Protein AF-A0ABC8S294-F1 (afdb_monomer)

Organism: NCBI:txid185542

Structure (mmCIF, N/CA/C/O backbone):
data_AF-A0ABC8S294-F1
#
_entry.id   AF-A0ABC8S294-F1
#
loop_
_atom_site.group_PDB
_atom_site.id
_atom_site.type_symbol
_atom_site.label_atom_id
_atom_site.label_alt_id
_atom_site.label_comp_id
_atom_site.label_asym_id
_atom_site.label_entity_id
_atom_site.label_seq_id
_atom_site.pdbx_PDB_ins_code
_atom_site.Cartn_x
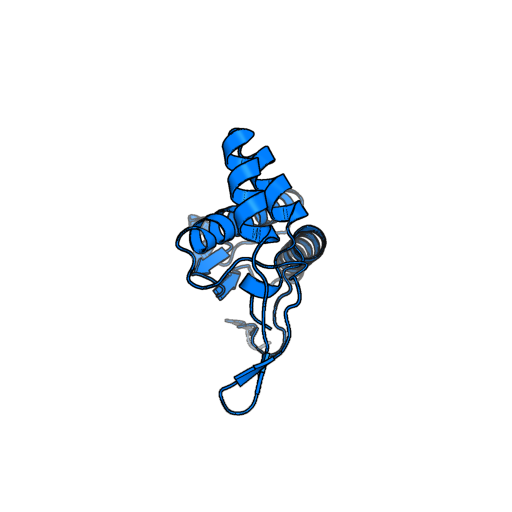_atom_site.Cartn_y
_atom_site.Cartn_z
_atom_site.occupancy
_atom_site.B_iso_or_equiv
_atom_site.auth_seq_id
_atom_site.auth_comp_id
_atom_site.auth_asym_id
_atom_site.auth_atom_id
_atom_site.pdbx_PDB_model_num
ATOM 1 N N . MET A 1 1 ? -8.824 -15.222 0.229 1.00 57.69 1 MET A N 1
ATOM 2 C CA . MET A 1 1 ? -8.724 -14.242 1.332 1.00 57.69 1 MET A CA 1
ATOM 3 C C . MET A 1 1 ? -8.758 -12.843 0.722 1.00 57.69 1 MET A C 1
ATOM 5 O O . MET A 1 1 ? -8.221 -12.695 -0.373 1.00 57.69 1 MET A O 1
ATOM 9 N N . LYS A 1 2 ? -9.482 -11.889 1.322 1.00 75.81 2 LYS A N 1
ATOM 10 C CA . LYS A 1 2 ? -9.707 -10.545 0.752 1.00 75.81 2 LYS A CA 1
ATOM 11 C C . LYS A 1 2 ? -8.619 -9.570 1.219 1.00 75.81 2 LYS A C 1
ATOM 13 O O . LYS A 1 2 ? -8.060 -9.768 2.294 1.00 75.81 2 LYS A O 1
ATOM 18 N N . ALA A 1 3 ? -8.350 -8.517 0.444 1.00 78.25 3 ALA A N 1
ATOM 19 C CA . ALA A 1 3 ? -7.286 -7.552 0.744 1.00 78.25 3 ALA A CA 1
ATOM 20 C C . ALA A 1 3 ? -7.471 -6.872 2.113 1.00 78.25 3 ALA A C 1
ATOM 22 O O . ALA A 1 3 ? -6.541 -6.812 2.912 1.00 78.25 3 ALA A O 1
ATOM 23 N N . PHE A 1 4 ? -8.700 -6.455 2.429 1.00 81.56 4 PHE A N 1
ATOM 24 C CA . PHE A 1 4 ? -9.038 -5.813 3.702 1.00 81.56 4 PHE A CA 1
ATOM 25 C C . PHE A 1 4 ? -8.715 -6.688 4.924 1.00 81.56 4 PHE A C 1
ATOM 27 O O . PHE A 1 4 ? -8.362 -6.142 5.959 1.00 81.56 4 PHE A O 1
ATOM 34 N N . ASP A 1 5 ? -8.741 -8.020 4.805 1.00 83.44 5 ASP A N 1
ATOM 35 C CA . ASP A 1 5 ? -8.488 -8.950 5.920 1.00 83.44 5 ASP A CA 1
ATOM 36 C C . ASP A 1 5 ? -6.989 -9.223 6.161 1.00 83.44 5 ASP A C 1
ATOM 38 O O . ASP A 1 5 ? -6.616 -9.872 7.141 1.00 83.44 5 ASP A O 1
ATOM 42 N N . MET A 1 6 ? -6.119 -8.804 5.237 1.00 84.56 6 MET A N 1
ATOM 43 C CA . MET A 1 6 ? -4.685 -9.124 5.249 1.00 84.56 6 MET A CA 1
ATOM 44 C C . MET A 1 6 ? -3.816 -8.029 5.867 1.00 84.56 6 MET A C 1
ATOM 46 O O . MET A 1 6 ? -2.726 -8.339 6.341 1.00 84.56 6 MET A O 1
ATOM 50 N N . VAL A 1 7 ? -4.290 -6.781 5.852 1.00 87.94 7 VAL A N 1
ATOM 51 C CA . VAL A 1 7 ? -3.509 -5.594 6.226 1.00 87.94 7 VAL A CA 1
ATOM 52 C C . VAL A 1 7 ? -2.994 -5.683 7.659 1.00 87.94 7 VAL A C 1
ATOM 54 O O . VAL A 1 7 ? -3.778 -5.832 8.596 1.00 87.94 7 VAL A O 1
ATOM 57 N N . ASP A 1 8 ? -1.691 -5.514 7.838 1.00 92.38 8 ASP A N 1
ATOM 58 C CA . ASP A 1 8 ? -1.075 -5.429 9.155 1.00 92.38 8 ASP A CA 1
ATOM 59 C C . ASP A 1 8 ? -1.406 -4.100 9.865 1.00 92.38 8 ASP A C 1
ATOM 61 O O . ASP A 1 8 ? -1.337 -3.014 9.278 1.00 92.38 8 ASP A O 1
ATOM 65 N N . TRP A 1 9 ? -1.798 -4.173 11.140 1.00 93.75 9 TRP A N 1
ATOM 66 C CA . TRP A 1 9 ? -2.181 -2.988 11.910 1.00 93.75 9 TRP A CA 1
ATOM 67 C C . TRP A 1 9 ? -0.998 -2.080 12.223 1.00 93.75 9 TRP A C 1
ATOM 69 O O . TRP A 1 9 ? -1.148 -0.860 12.139 1.00 93.75 9 TRP A O 1
ATOM 79 N N . ASP A 1 10 ? 0.174 -2.632 12.532 1.00 94.00 10 ASP A N 1
ATOM 80 C CA . ASP A 1 10 ? 1.361 -1.824 12.805 1.00 94.00 10 ASP A CA 1
ATOM 81 C C . ASP A 1 10 ? 1.764 -1.047 11.551 1.00 94.00 10 ASP A C 1
ATOM 83 O O . ASP A 1 10 ? 2.122 0.132 11.644 1.00 94.00 10 ASP A O 1
ATOM 87 N N . PHE A 1 11 ? 1.592 -1.646 10.370 1.00 94.81 11 PHE A N 1
ATOM 88 C CA . PHE A 1 11 ? 1.779 -0.951 9.099 1.00 94.81 11 PHE A CA 1
ATOM 89 C C . PHE A 1 11 ? 0.777 0.197 8.878 1.00 94.81 11 PHE A C 1
ATOM 91 O O . PHE A 1 11 ? 1.174 1.278 8.428 1.00 94.81 11 PHE A O 1
ATOM 98 N N . VAL A 1 12 ? -0.505 0.024 9.233 1.00 95.19 12 VAL A N 1
ATOM 99 C CA . VAL A 1 12 ? -1.506 1.116 9.197 1.00 95.19 12 VAL A CA 1
ATOM 100 C C . VAL A 1 12 ? -1.058 2.269 10.094 1.00 95.19 12 VAL A C 1
ATOM 102 O O . VAL A 1 12 ? -1.015 3.422 9.659 1.00 95.19 12 VAL A O 1
ATOM 105 N N . ILE A 1 13 ? -0.688 1.970 11.342 1.00 95.88 13 ILE A N 1
ATOM 106 C CA . ILE A 1 13 ? -0.281 2.985 12.320 1.00 95.88 13 ILE A CA 1
ATOM 107 C C . ILE A 1 13 ? 1.017 3.675 11.891 1.00 95.88 13 ILE A C 1
ATOM 109 O O . ILE A 1 13 ? 1.129 4.899 11.998 1.00 95.88 13 ILE A O 1
ATOM 113 N N . PHE A 1 14 ? 1.983 2.920 11.367 1.00 95.81 14 PHE A N 1
ATOM 114 C CA . PHE A 1 14 ? 3.209 3.458 10.784 1.00 95.81 14 PHE A CA 1
ATOM 115 C C . PHE A 1 14 ? 2.905 4.422 9.633 1.00 95.81 14 PHE A C 1
ATOM 117 O O . PHE A 1 14 ? 3.438 5.534 9.604 1.00 95.81 14 PHE A O 1
ATOM 124 N N . THR A 1 15 ? 2.003 4.032 8.731 1.00 96.44 15 THR A N 1
ATOM 125 C CA . THR A 1 15 ? 1.576 4.858 7.599 1.00 96.44 15 THR A CA 1
ATOM 126 C C . THR A 1 15 ? 0.970 6.170 8.094 1.00 96.44 15 THR A C 1
ATOM 128 O O . THR A 1 15 ? 1.442 7.241 7.720 1.00 96.44 15 THR A O 1
ATOM 131 N N . LEU A 1 16 ? 0.006 6.122 9.017 1.00 97.12 16 LEU A N 1
ATOM 132 C CA . LEU A 1 16 ? -0.629 7.327 9.568 1.00 97.12 16 LEU A CA 1
ATOM 133 C C . LEU A 1 16 ? 0.376 8.275 10.239 1.00 97.12 16 LEU A C 1
ATOM 135 O O . LEU A 1 16 ? 0.321 9.487 10.023 1.00 97.12 16 LEU A O 1
ATOM 139 N N . LYS A 1 17 ? 1.334 7.730 11.003 1.00 96.88 17 LYS A N 1
ATOM 140 C CA . LYS A 1 17 ? 2.436 8.516 11.582 1.00 96.88 17 LYS A CA 1
ATOM 141 C C . LYS A 1 17 ? 3.281 9.172 10.495 1.00 96.88 17 LYS A C 1
ATOM 143 O O . LYS A 1 17 ? 3.641 10.337 10.628 1.00 96.88 17 LYS A O 1
ATOM 148 N N . ARG A 1 18 ? 3.584 8.452 9.410 1.00 95.62 18 ARG A N 1
ATOM 149 C CA . ARG A 1 18 ? 4.396 8.973 8.304 1.00 95.62 18 ARG A CA 1
ATOM 150 C C . ARG A 1 18 ? 3.698 10.093 7.532 1.00 95.62 18 ARG A C 1
ATOM 152 O O . ARG A 1 18 ? 4.374 11.009 7.073 1.00 95.62 18 ARG A O 1
ATOM 159 N N . PHE A 1 19 ? 2.372 10.047 7.445 1.00 95.81 19 PHE A N 1
ATOM 160 C CA . PHE A 1 19 ? 1.538 11.124 6.906 1.00 95.81 19 PHE A CA 1
ATOM 161 C C . PHE A 1 19 ? 1.264 12.259 7.917 1.00 95.81 19 PHE A C 1
ATOM 163 O O . PHE A 1 19 ? 0.475 13.152 7.621 1.00 95.81 19 PHE A O 1
ATOM 170 N N . ASN A 1 20 ? 1.918 12.262 9.088 1.00 97.31 20 ASN A N 1
ATOM 171 C CA . ASN A 1 20 ? 1.782 13.283 10.136 1.00 97.31 20 ASN A CA 1
ATOM 172 C C . ASN A 1 20 ? 0.348 13.468 10.664 1.00 97.31 20 ASN A C 1
ATOM 174 O O . ASN A 1 20 ? -0.064 14.581 11.000 1.00 97.31 20 ASN A O 1
ATOM 178 N N . PHE A 1 21 ? -0.418 12.382 10.781 1.00 97.19 21 PHE A N 1
ATOM 179 C CA . PHE A 1 21 ? -1.717 12.444 11.449 1.00 97.19 21 PHE A CA 1
ATOM 180 C C . PHE A 1 21 ? -1.550 12.776 12.946 1.00 97.19 21 PHE A C 1
ATOM 182 O O . PHE A 1 21 ? -0.590 12.317 13.574 1.00 97.19 21 PHE A O 1
ATOM 189 N N . PRO A 1 22 ? -2.483 13.532 13.559 1.00 97.94 22 PRO A N 1
ATOM 190 C CA . PRO A 1 22 ? -2.441 13.815 14.991 1.00 97.94 22 PRO A CA 1
ATOM 191 C C . PRO A 1 22 ? -2.469 12.533 15.831 1.00 97.94 22 PRO A C 1
ATOM 193 O O . PRO A 1 22 ? -3.235 11.613 15.544 1.00 97.94 22 PRO A O 1
ATOM 196 N N . SER A 1 23 ? -1.698 12.494 16.920 1.00 96.75 23 SER A N 1
ATOM 197 C CA . SER A 1 23 ? -1.601 11.327 17.814 1.00 96.75 23 SER A CA 1
ATOM 198 C C . SER A 1 23 ? -2.959 10.859 18.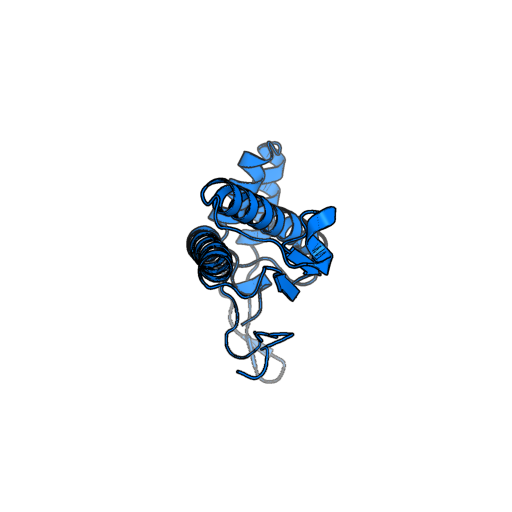345 1.00 96.75 23 SER A C 1
ATOM 200 O O . SER A 1 23 ? -3.222 9.658 18.379 1.00 96.75 23 SER A O 1
ATOM 202 N N . ASN A 1 24 ? -3.846 11.797 18.689 1.00 97.62 24 ASN A N 1
ATOM 203 C CA . ASN A 1 24 ? -5.204 11.493 19.148 1.00 97.62 24 ASN A CA 1
ATOM 204 C C . ASN A 1 24 ? -6.010 10.756 18.071 1.00 97.62 24 ASN A C 1
ATOM 206 O O . ASN A 1 24 ? -6.652 9.750 18.358 1.00 97.62 24 ASN A O 1
ATOM 210 N N . MET A 1 25 ? -5.920 11.210 16.818 1.00 96.62 25 MET A N 1
ATOM 211 C CA . MET A 1 25 ? -6.604 10.570 15.695 1.00 96.62 25 MET A CA 1
ATOM 212 C C . MET A 1 25 ? -6.036 9.177 15.425 1.00 96.62 25 MET A C 1
ATOM 214 O O . MET A 1 25 ? -6.799 8.236 15.234 1.00 96.62 25 MET A O 1
ATOM 218 N N . ILE A 1 26 ? -4.711 9.022 15.477 1.00 96.94 26 ILE A N 1
ATOM 219 C CA . ILE A 1 26 ? -4.060 7.712 15.346 1.00 96.94 26 ILE A CA 1
ATOM 220 C C . ILE A 1 26 ? -4.556 6.757 16.437 1.00 96.94 26 ILE A C 1
ATOM 222 O O . ILE A 1 26 ? -4.869 5.612 16.131 1.00 96.94 26 ILE A O 1
ATOM 226 N N . SER A 1 27 ? -4.684 7.224 17.682 1.00 96.31 27 SER A N 1
ATOM 227 C CA . SER A 1 27 ? -5.202 6.414 18.789 1.00 96.31 27 SER A CA 1
ATOM 228 C C . SER A 1 27 ? -6.654 5.979 18.561 1.00 96.31 27 SER A C 1
ATOM 230 O O . SER A 1 27 ? -6.975 4.810 18.777 1.00 96.31 27 SER A O 1
ATOM 232 N N . TRP A 1 28 ? -7.517 6.867 18.056 1.00 95.06 28 TRP A N 1
ATOM 233 C CA . TRP A 1 28 ? -8.900 6.515 17.715 1.00 95.06 28 TRP A CA 1
ATOM 234 C C . TRP A 1 28 ? -8.981 5.494 16.582 1.00 95.06 28 TRP A C 1
ATOM 236 O O . TRP A 1 28 ? -9.745 4.537 16.683 1.00 95.06 28 TRP A O 1
ATOM 246 N N . ILE A 1 29 ? -8.170 5.658 15.534 1.00 94.88 29 ILE A N 1
ATOM 247 C CA . ILE A 1 29 ? -8.112 4.706 14.418 1.00 94.88 29 ILE A CA 1
ATOM 248 C C . ILE A 1 29 ? -7.554 3.360 14.891 1.00 94.88 29 ILE A C 1
ATOM 250 O O . ILE A 1 29 ? -8.086 2.309 14.550 1.00 94.88 29 ILE A O 1
ATOM 254 N N . GLN A 1 30 ? -6.510 3.368 15.720 1.00 94.19 30 GLN A N 1
ATOM 255 C CA . GLN A 1 30 ? -5.968 2.147 16.306 1.00 94.19 30 GLN A CA 1
ATOM 256 C C . GLN A 1 30 ? -7.037 1.420 17.126 1.00 94.19 30 GLN A C 1
ATOM 258 O O . GLN A 1 30 ? -7.213 0.212 16.977 1.00 94.19 30 GLN A O 1
ATOM 263 N N . ALA A 1 31 ? -7.793 2.138 17.957 1.00 91.88 31 ALA A N 1
ATOM 264 C CA . ALA A 1 31 ? -8.893 1.546 18.706 1.00 91.88 31 ALA A CA 1
ATOM 265 C C . ALA A 1 31 ? -9.982 0.989 17.772 1.00 91.88 31 ALA A C 1
ATOM 267 O O . ALA A 1 31 ? -10.466 -0.120 18.001 1.00 91.88 31 ALA A O 1
ATOM 268 N N . SER A 1 32 ? -10.340 1.695 16.695 1.00 90.56 32 SER A N 1
ATOM 269 C CA . SER A 1 32 ? -11.398 1.247 15.780 1.00 90.56 32 SER A CA 1
ATOM 270 C C . SER A 1 32 ? -11.030 -0.014 14.994 1.00 90.56 32 SER A C 1
ATOM 272 O O . SER A 1 32 ? -11.904 -0.850 14.764 1.00 90.56 32 SER A O 1
ATOM 274 N N . ILE A 1 33 ? -9.757 -0.200 14.630 1.00 90.75 33 ILE A N 1
ATOM 275 C CA . ILE A 1 33 ? -9.313 -1.390 13.884 1.00 90.75 33 ILE A CA 1
ATOM 276 C C . ILE A 1 33 ? -8.993 -2.588 14.791 1.00 90.75 33 ILE A C 1
ATOM 278 O O . ILE A 1 33 ? -9.146 -3.722 14.349 1.00 90.75 33 ILE A O 1
ATOM 282 N N . THR A 1 34 ? -8.598 -2.364 16.054 1.00 89.25 34 THR A N 1
ATOM 283 C CA . THR A 1 34 ? -8.144 -3.435 16.973 1.00 89.25 34 THR A CA 1
ATOM 284 C C . THR A 1 34 ? -9.228 -4.007 17.889 1.00 89.25 34 THR A C 1
ATO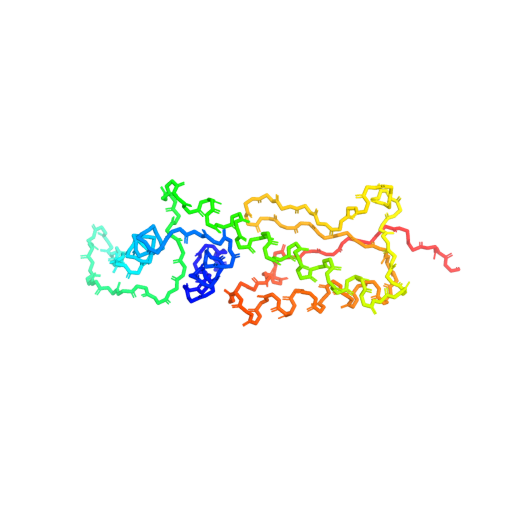M 286 O O . THR A 1 34 ? -9.128 -5.153 18.327 1.00 89.25 34 THR A O 1
ATOM 289 N N . THR A 1 35 ? -10.267 -3.230 18.199 1.00 86.31 35 THR A N 1
ATOM 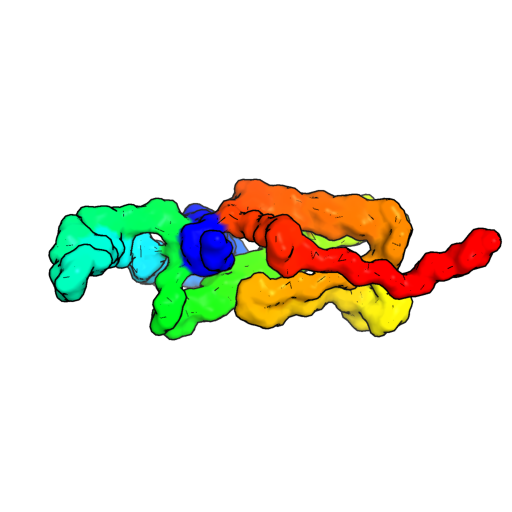290 C CA . THR A 1 35 ? -11.349 -3.643 19.111 1.00 86.31 35 THR A CA 1
ATOM 291 C C . THR A 1 35 ? -12.440 -4.552 18.520 1.00 86.31 35 THR A C 1
ATOM 293 O O . THR A 1 35 ? -13.074 -5.259 19.313 1.00 86.31 35 THR A O 1
ATOM 296 N N . PRO A 1 36 ? -12.704 -4.597 17.193 1.00 83.81 36 PRO A N 1
ATOM 297 C CA . PRO A 1 36 ? -13.737 -5.470 16.645 1.00 83.81 36 PRO A CA 1
ATOM 298 C C . PRO A 1 36 ? -13.517 -6.948 16.992 1.00 83.81 36 PRO A C 1
ATOM 300 O O . PRO A 1 36 ? -12.425 -7.501 16.837 1.00 83.81 36 PRO A O 1
ATOM 303 N N . ARG A 1 37 ? -14.595 -7.606 17.429 1.00 84.88 37 ARG A N 1
ATOM 304 C CA . ARG A 1 37 ? -14.637 -9.048 17.699 1.00 84.88 37 ARG A CA 1
ATOM 305 C C . ARG A 1 37 ? -15.525 -9.740 16.678 1.00 84.88 37 ARG A C 1
ATOM 307 O O . ARG A 1 37 ? -16.541 -9.192 16.259 1.00 84.88 37 ARG A O 1
ATOM 314 N N . PHE A 1 38 ? -15.143 -10.955 16.321 1.00 84.62 38 PHE A N 1
ATOM 315 C CA . PHE A 1 38 ? -15.839 -11.787 15.352 1.00 84.62 38 PHE A CA 1
ATOM 316 C C . PHE A 1 38 ? -16.500 -12.954 16.078 1.00 84.62 38 PHE A C 1
ATOM 318 O O . PHE A 1 38 ? -15.937 -13.500 17.028 1.00 84.62 38 PHE A O 1
ATOM 325 N N . SER A 1 39 ? -17.691 -13.324 15.625 1.00 87.19 39 SER A N 1
ATOM 326 C CA . SER A 1 39 ? -18.424 -14.510 16.059 1.00 87.19 39 SER A CA 1
ATOM 327 C C . SER A 1 39 ? -18.730 -15.388 14.851 1.00 87.19 39 SER A C 1
ATOM 329 O O . SER A 1 39 ? -18.753 -14.913 13.711 1.00 87.19 39 SER A O 1
ATOM 331 N N . ILE A 1 40 ? -18.921 -16.684 15.085 1.00 87.88 40 ILE A N 1
ATOM 332 C CA . ILE A 1 40 ? -19.215 -17.643 14.018 1.00 87.88 40 ILE A CA 1
ATOM 333 C C . ILE A 1 40 ? -20.724 -17.848 13.980 1.00 87.88 40 ILE A C 1
ATOM 335 O O . ILE A 1 40 ? -21.313 -18.192 14.997 1.00 87.88 40 ILE A O 1
ATOM 339 N N . ASN A 1 41 ? -21.353 -17.649 12.822 1.00 89.81 41 ASN A N 1
ATOM 340 C CA . ASN A 1 41 ? -22.752 -18.018 12.636 1.00 89.81 41 ASN A CA 1
ATOM 341 C C . ASN A 1 41 ? -22.840 -19.507 12.268 1.00 89.81 41 ASN A C 1
ATOM 343 O O . ASN A 1 41 ? -22.369 -19.904 11.201 1.00 89.81 41 ASN A O 1
ATOM 347 N N . LEU A 1 42 ? -23.427 -20.311 13.153 1.00 89.50 42 LEU A N 1
ATOM 348 C CA . LEU A 1 42 ? -23.714 -21.726 12.945 1.00 89.50 42 LEU A CA 1
ATOM 349 C C . LEU A 1 42 ? -25.228 -21.921 13.004 1.00 89.50 42 LEU A C 1
ATOM 351 O O . LEU A 1 42 ? -25.845 -21.725 14.045 1.00 89.50 42 LEU A O 1
ATOM 355 N N . ASN A 1 43 ? -25.828 -22.308 11.878 1.00 92.25 43 ASN A N 1
ATOM 356 C CA . ASN A 1 43 ? -27.268 -22.571 11.765 1.00 92.25 43 ASN A CA 1
ATOM 357 C C . ASN A 1 43 ? -28.175 -21.415 12.239 1.00 92.25 43 ASN A C 1
ATOM 359 O O . ASN A 1 43 ? -29.278 -21.654 12.718 1.00 92.25 43 ASN A O 1
ATOM 363 N N . GLY A 1 44 ? -27.732 -20.163 12.093 1.00 89.38 44 GLY A N 1
ATOM 364 C CA . GLY A 1 44 ? -28.491 -18.981 12.508 1.00 89.38 44 GLY A CA 1
ATOM 365 C C . GLY A 1 44 ? -28.144 -18.468 13.906 1.00 89.38 44 GLY A C 1
ATOM 366 O O . GLY A 1 44 ? -28.535 -17.350 14.237 1.00 89.38 44 GLY A O 1
ATOM 367 N N . GLU A 1 45 ? -27.368 -19.216 14.694 1.00 89.69 45 GLU A N 1
ATOM 368 C CA . GLU A 1 45 ? -26.905 -18.788 16.015 1.00 89.69 45 GLU A CA 1
ATOM 369 C C . GLU A 1 45 ? -25.450 -18.312 15.981 1.00 89.69 45 GLU A C 1
ATOM 371 O O . GLU A 1 45 ? -24.582 -18.913 15.347 1.00 89.69 45 GLU A O 1
ATOM 376 N N . LEU A 1 46 ? -25.168 -17.212 16.684 1.00 90.50 46 LEU A N 1
ATOM 377 C CA . LEU A 1 46 ? -23.809 -16.699 16.846 1.00 90.50 46 LEU A CA 1
ATOM 378 C C . LEU A 1 46 ? -23.118 -17.419 18.005 1.00 90.50 46 LEU A C 1
ATOM 380 O O . LEU A 1 46 ? -23.536 -17.305 19.155 1.00 90.50 46 LEU A O 1
ATOM 384 N N . VAL A 1 47 ? -22.023 -18.112 17.704 1.00 90.56 47 VAL A N 1
ATOM 385 C CA . VAL A 1 47 ? -21.256 -18.905 18.665 1.00 90.56 47 VAL A CA 1
ATOM 386 C C . VAL A 1 47 ? -19.853 -18.329 18.830 1.00 90.56 47 VAL A C 1
ATOM 388 O O . VAL A 1 47 ? -19.097 -18.181 17.866 1.00 90.56 47 VAL A O 1
ATOM 391 N N . GLY A 1 48 ? -19.499 -18.049 20.087 1.00 88.38 48 GLY A N 1
ATOM 392 C CA . GLY A 1 48 ? -18.169 -17.602 20.497 1.00 88.38 48 GLY A CA 1
ATOM 393 C C . GLY A 1 48 ? -17.800 -16.187 20.037 1.00 88.38 48 GLY A C 1
ATOM 394 O O . GLY A 1 48 ? -18.436 -15.597 19.170 1.00 88.38 48 GLY A O 1
ATOM 395 N N . PHE A 1 49 ? -16.734 -15.640 20.630 1.00 87.25 49 PHE A N 1
ATOM 396 C CA . PHE A 1 49 ? -16.155 -14.362 20.216 1.00 87.25 49 PHE A CA 1
ATOM 397 C C . PHE A 1 49 ? -14.635 -14.415 20.239 1.00 87.25 49 PHE A C 1
ATOM 399 O O . PHE A 1 49 ? -14.033 -14.572 21.305 1.00 87.25 49 PHE A O 1
ATOM 406 N N . PHE A 1 50 ? -14.006 -14.155 19.100 1.00 87.00 50 PHE A N 1
ATOM 407 C CA . PHE A 1 50 ? -12.554 -14.066 18.984 1.00 87.00 50 PHE A CA 1
ATOM 408 C C . PHE A 1 50 ? -12.130 -12.704 18.412 1.00 87.00 50 PHE A C 1
ATOM 410 O O . PHE A 1 50 ? -12.855 -12.117 17.604 1.00 87.00 50 PHE A O 1
ATOM 417 N N . PRO A 1 51 ? -10.995 -12.145 18.863 1.00 84.06 51 PRO A N 1
ATOM 418 C CA . PRO A 1 51 ? -10.453 -10.922 18.285 1.00 84.06 51 PRO A CA 1
ATOM 419 C C . PRO A 1 51 ? -9.819 -11.214 16.919 1.00 84.06 51 PRO A C 1
ATOM 421 O O . PRO A 1 51 ? -9.312 -12.317 16.692 1.00 84.06 51 PRO A O 1
ATOM 424 N N . SER A 1 52 ? -9.788 -10.220 16.028 1.00 83.81 52 SER A N 1
ATOM 425 C CA . SER A 1 52 ? -8.835 -10.269 14.914 1.00 83.81 52 SER A CA 1
ATOM 426 C C . SER A 1 52 ? -7.436 -9.879 15.393 1.00 83.81 52 SER A C 1
ATOM 428 O O . SER A 1 52 ? -7.265 -9.323 16.475 1.00 83.81 52 SER A O 1
ATOM 430 N N . LYS A 1 53 ? -6.426 -10.197 14.586 1.00 84.44 53 LYS A N 1
ATOM 431 C CA . LYS A 1 53 ? -5.042 -9.736 14.765 1.00 84.44 53 LYS A CA 1
ATOM 432 C C . LYS A 1 53 ? -4.572 -8.815 13.636 1.00 84.44 53 LYS A C 1
ATOM 434 O O . LYS A 1 53 ? -3.460 -8.311 13.697 1.00 84.44 53 LYS A O 1
ATOM 439 N N . ARG A 1 54 ? -5.379 -8.676 12.581 1.00 88.44 54 ARG A N 1
ATOM 440 C CA . ARG A 1 54 ? -5.070 -7.913 11.369 1.00 88.44 54 ARG A CA 1
ATOM 441 C C . ARG A 1 54 ? -6.342 -7.553 10.609 1.00 88.44 54 ARG A C 1
ATOM 443 O O . ARG A 1 54 ? -7.422 -8.079 10.883 1.00 88.44 54 ARG A O 1
ATOM 450 N N . GLY A 1 55 ? -6.187 -6.706 9.612 1.00 87.94 55 GLY A N 1
ATOM 451 C CA . GLY A 1 55 ? -7.234 -6.329 8.687 1.00 87.94 55 GLY A CA 1
ATOM 452 C C . GLY A 1 55 ? -8.089 -5.164 9.169 1.00 87.94 55 GLY A C 1
ATOM 453 O O . GLY A 1 55 ? -8.143 -4.819 10.347 1.00 87.94 55 GLY A O 1
ATOM 454 N N . ILE A 1 56 ? -8.754 -4.539 8.214 1.00 88.62 56 ILE A N 1
ATOM 455 C CA . ILE A 1 56 ? -9.628 -3.384 8.392 1.00 88.62 56 ILE A CA 1
ATOM 456 C C . ILE A 1 56 ? -11.060 -3.784 8.038 1.00 88.62 56 ILE A C 1
ATOM 458 O O . ILE A 1 56 ? -11.302 -4.599 7.147 1.00 88.62 56 ILE A O 1
ATOM 462 N N . ARG A 1 57 ? -12.039 -3.241 8.763 1.00 84.31 57 ARG A N 1
ATOM 463 C CA . ARG A 1 57 ? -13.423 -3.714 8.680 1.00 84.31 57 ARG A CA 1
ATOM 464 C C . ARG A 1 57 ? -14.069 -3.319 7.352 1.00 84.31 57 ARG A C 1
ATOM 466 O O . ARG A 1 57 ? -14.289 -2.138 7.088 1.00 84.31 57 ARG A O 1
ATOM 473 N N . GLN A 1 58 ? -14.447 -4.299 6.536 1.00 80.88 58 GLN A N 1
ATOM 474 C CA . GLN A 1 58 ? -15.228 -4.036 5.327 1.00 80.88 58 GLN A CA 1
ATOM 475 C C . GLN A 1 58 ? -16.615 -3.478 5.712 1.00 80.88 58 GLN A C 1
ATOM 477 O O . GLN A 1 58 ? -17.282 -4.017 6.595 1.00 80.88 58 GLN A O 1
ATOM 482 N N . GLY A 1 59 ? -17.033 -2.382 5.073 1.00 82.75 59 GLY A N 1
ATOM 483 C CA . GLY A 1 59 ? -18.280 -1.671 5.395 1.00 82.75 59 GLY A CA 1
ATOM 484 C C . GLY A 1 59 ? -18.146 -0.574 6.459 1.00 82.75 59 GLY A C 1
ATOM 485 O O . GLY A 1 59 ? -19.109 0.148 6.694 1.00 82.75 59 GLY A O 1
ATOM 486 N N . ASP A 1 60 ? -16.968 -0.412 7.070 1.00 85.88 60 ASP A N 1
ATOM 487 C CA . ASP A 1 60 ? -16.649 0.785 7.853 1.00 85.88 60 ASP A CA 1
ATOM 488 C C . ASP A 1 60 ? -16.353 1.959 6.895 1.00 85.88 60 ASP A C 1
ATOM 490 O O . ASP A 1 60 ? -15.516 1.794 5.999 1.00 85.88 60 ASP A O 1
ATOM 494 N N . PRO A 1 61 ? -16.994 3.133 7.057 1.00 89.69 61 PRO A N 1
ATOM 495 C CA . PRO A 1 61 ? -16.719 4.320 6.246 1.00 89.69 61 PRO A CA 1
ATOM 496 C C . PRO A 1 61 ? -15.247 4.747 6.221 1.00 89.69 61 PRO A C 1
ATOM 498 O O . PRO A 1 61 ? -14.813 5.371 5.254 1.00 89.69 61 PRO A O 1
ATOM 501 N N . LEU A 1 62 ? -14.470 4.419 7.256 1.00 90.25 62 LEU A N 1
ATOM 502 C CA . LEU A 1 62 ? -13.056 4.768 7.355 1.00 90.25 62 LEU A CA 1
ATOM 503 C C . LEU A 1 62 ? -12.152 3.829 6.537 1.00 90.25 62 LEU A C 1
ATOM 505 O O . LEU A 1 62 ? -11.117 4.255 6.018 1.00 90.25 62 LEU A O 1
ATOM 509 N N . SER A 1 63 ? -12.537 2.561 6.393 1.00 90.00 63 SER A N 1
ATOM 510 C CA . SER A 1 63 ? -11.703 1.525 5.773 1.00 90.00 63 SER A CA 1
ATOM 511 C C . SER A 1 63 ? -11.234 1.849 4.347 1.00 90.00 63 SER A C 1
ATOM 513 O O . SER A 1 63 ? -10.052 1.631 4.074 1.00 90.00 63 SER A O 1
ATOM 515 N N . PRO A 1 64 ? -12.063 2.404 3.437 1.00 90.38 64 PRO A N 1
ATOM 516 C CA . PRO A 1 64 ? -11.603 2.804 2.106 1.00 90.38 64 PRO A CA 1
ATOM 517 C C . PRO A 1 64 ? -10.477 3.845 2.140 1.00 90.38 64 PRO A C 1
ATOM 519 O O . PRO A 1 64 ? -9.539 3.760 1.350 1.00 90.38 64 PRO A O 1
ATOM 522 N N . TYR A 1 65 ? -10.529 4.797 3.076 1.00 91.88 65 TYR A N 1
ATOM 523 C CA . TYR A 1 65 ? -9.509 5.841 3.209 1.00 91.88 65 TYR A CA 1
ATOM 524 C C . TYR A 1 65 ? -8.199 5.290 3.766 1.00 91.88 65 TYR A C 1
ATOM 526 O O . TYR A 1 65 ? -7.126 5.633 3.272 1.00 91.88 65 TYR A O 1
ATOM 534 N N . LEU A 1 66 ? -8.274 4.397 4.758 1.00 92.88 66 LEU A N 1
ATOM 535 C CA . LEU A 1 66 ? -7.086 3.714 5.274 1.00 92.88 66 LEU A CA 1
ATOM 536 C C . LEU A 1 66 ? -6.427 2.870 4.186 1.00 92.88 66 LEU A C 1
ATOM 538 O O . LEU A 1 66 ? -5.210 2.921 4.022 1.00 92.88 66 LEU A O 1
ATOM 542 N N . PHE A 1 67 ? -7.232 2.147 3.405 1.00 90.94 67 PHE A N 1
ATOM 543 C CA . PHE A 1 67 ? -6.727 1.360 2.288 1.00 90.94 67 PHE A CA 1
ATOM 544 C C . PHE A 1 67 ? -6.073 2.242 1.219 1.00 90.94 67 PHE A C 1
ATOM 546 O O . PHE A 1 67 ? -4.993 1.917 0.733 1.00 90.94 67 PHE A O 1
ATOM 553 N N . PHE A 1 68 ? -6.664 3.396 0.902 1.00 91.81 68 PHE A N 1
ATOM 554 C CA . PHE A 1 68 ? -6.060 4.358 -0.017 1.00 91.81 68 PHE A CA 1
ATOM 555 C C . PHE A 1 68 ? -4.683 4.841 0.467 1.00 91.81 68 PHE A C 1
ATOM 557 O O . PHE A 1 68 ? -3.732 4.839 -0.310 1.00 91.81 68 PHE A O 1
ATOM 564 N N . LEU A 1 69 ? -4.542 5.189 1.752 1.00 94.19 69 LEU A N 1
ATOM 565 C CA . LEU A 1 69 ? -3.252 5.603 2.325 1.00 94.19 69 LEU A CA 1
ATOM 566 C C . LEU A 1 69 ? -2.199 4.489 2.254 1.00 94.19 69 LEU A C 1
ATOM 568 O O . LEU A 1 69 ? -1.044 4.752 1.926 1.00 94.19 69 LEU A O 1
ATOM 572 N N . ILE A 1 70 ? -2.599 3.244 2.518 1.00 93.38 70 ILE A N 1
ATOM 573 C CA . ILE A 1 70 ? -1.741 2.060 2.373 1.00 93.38 70 ILE A CA 1
ATOM 574 C C . ILE A 1 70 ? -1.271 1.897 0.924 1.00 93.38 70 ILE A C 1
ATOM 576 O O . ILE A 1 70 ? -0.079 1.704 0.679 1.00 93.38 70 ILE A O 1
ATOM 580 N N . MET A 1 71 ? -2.184 2.019 -0.042 1.00 93.06 71 MET A N 1
ATOM 581 C CA . MET A 1 71 ? -1.841 1.941 -1.463 1.00 93.06 71 MET A CA 1
ATOM 582 C C . MET A 1 71 ? -0.971 3.117 -1.918 1.00 93.06 71 MET A C 1
ATOM 584 O O . MET A 1 71 ? -0.148 2.946 -2.815 1.00 93.06 71 MET A O 1
ATOM 588 N N . GLU A 1 72 ? -1.060 4.282 -1.274 1.00 94.12 72 GLU A N 1
ATOM 589 C CA . GLU A 1 72 ? -0.145 5.388 -1.563 1.00 94.12 72 GLU A CA 1
ATOM 590 C C . GLU A 1 72 ? 1.294 5.078 -1.125 1.00 94.12 72 GLU A C 1
ATOM 592 O O . GLU A 1 72 ? 2.249 5.437 -1.819 1.00 94.12 72 GLU A O 1
ATOM 597 N N . VAL A 1 73 ? 1.488 4.320 -0.039 1.00 95.44 73 VAL A N 1
ATOM 598 C CA . VAL A 1 73 ? 2.824 3.806 0.316 1.00 95.44 73 VAL A CA 1
ATOM 599 C C . VAL A 1 73 ? 3.364 2.891 -0.786 1.00 95.44 73 VAL A C 1
ATOM 601 O O . VAL A 1 73 ? 4.535 3.008 -1.156 1.00 95.44 73 VAL A O 1
ATOM 604 N N . PHE A 1 74 ? 2.520 2.043 -1.379 1.00 95.25 74 PHE A N 1
ATOM 605 C CA . PHE A 1 74 ? 2.911 1.233 -2.536 1.00 95.25 74 PHE A CA 1
ATOM 606 C C . PHE A 1 74 ? 3.305 2.098 -3.746 1.00 95.25 74 PHE A C 1
ATOM 608 O O . PHE A 1 74 ? 4.343 1.840 -4.364 1.00 95.25 74 PHE A O 1
ATOM 615 N N . THR A 1 75 ? 2.572 3.188 -4.021 1.00 94.06 75 THR A N 1
ATOM 616 C CA . THR A 1 75 ? 2.954 4.195 -5.031 1.00 94.06 75 THR A CA 1
ATOM 617 C C . THR A 1 75 ? 4.381 4.701 -4.813 1.00 94.06 75 THR A C 1
ATOM 619 O O . THR A 1 75 ? 5.161 4.828 -5.764 1.00 94.06 75 THR A O 1
ATOM 622 N N . HIS A 1 76 ? 4.728 5.021 -3.565 1.00 94.94 76 HIS A N 1
ATOM 623 C CA . HIS A 1 76 ? 6.049 5.532 -3.212 1.00 94.94 76 HIS A CA 1
ATOM 624 C C . HIS A 1 76 ? 7.148 4.477 -3.365 1.00 94.94 76 HIS A C 1
ATOM 626 O O . HIS A 1 76 ? 8.205 4.801 -3.910 1.00 94.94 76 HIS A O 1
ATOM 632 N N . ILE A 1 77 ? 6.892 3.229 -2.961 1.00 95.75 77 ILE A N 1
ATOM 633 C CA . ILE A 1 77 ? 7.828 2.109 -3.151 1.00 95.75 77 ILE A CA 1
ATOM 634 C C . ILE A 1 77 ? 8.105 1.899 -4.644 1.00 95.75 77 ILE A C 1
ATOM 636 O O . ILE A 1 77 ? 9.265 1.848 -5.046 1.00 95.75 77 ILE A O 1
ATOM 640 N N . LEU A 1 78 ? 7.065 1.870 -5.484 1.00 95.44 78 LEU A N 1
ATOM 641 C CA . LEU A 1 78 ? 7.219 1.747 -6.938 1.00 95.44 78 LEU A CA 1
ATOM 642 C C . LEU A 1 78 ? 8.096 2.858 -7.519 1.00 95.44 78 LEU A C 1
ATOM 644 O O . LEU A 1 78 ? 9.024 2.584 -8.277 1.00 95.44 78 LEU A O 1
ATOM 648 N N . LYS A 1 79 ? 7.820 4.117 -7.161 1.00 94.19 79 LYS A N 1
ATOM 649 C CA . LYS A 1 79 ? 8.603 5.269 -7.636 1.00 94.19 79 LYS A CA 1
ATOM 650 C C . LYS A 1 79 ? 10.068 5.174 -7.208 1.00 94.19 79 LYS A C 1
ATOM 652 O O . LYS A 1 79 ? 10.938 5.492 -8.016 1.00 94.19 79 LYS A O 1
ATOM 657 N N . ALA A 1 80 ? 10.329 4.743 -5.974 1.00 94.62 80 ALA A N 1
ATOM 658 C CA . ALA A 1 80 ? 11.684 4.556 -5.469 1.00 94.62 80 ALA A CA 1
ATOM 659 C C . ALA A 1 80 ? 12.420 3.454 -6.243 1.00 94.62 80 ALA A C 1
ATOM 661 O O . ALA A 1 80 ? 13.507 3.702 -6.754 1.00 94.62 80 ALA A O 1
ATOM 662 N N . GLU A 1 81 ? 11.805 2.283 -6.418 1.00 94.25 81 GLU A N 1
ATOM 663 C CA . GLU A 1 81 ? 12.413 1.168 -7.154 1.00 94.25 81 GLU A CA 1
ATOM 664 C C . GLU A 1 81 ? 12.697 1.535 -8.620 1.00 94.25 81 GLU A C 1
ATOM 666 O O . GLU A 1 81 ? 13.797 1.301 -9.122 1.00 94.25 81 GLU A O 1
ATOM 671 N N . ILE A 1 82 ? 11.760 2.212 -9.290 1.00 94.25 82 ILE A N 1
ATOM 672 C CA . ILE A 1 82 ? 11.954 2.716 -10.660 1.00 94.25 82 ILE A CA 1
ATOM 673 C C . ILE A 1 82 ? 13.128 3.697 -10.741 1.00 94.25 82 ILE A C 1
ATOM 675 O O . ILE A 1 82 ? 13.907 3.634 -11.687 1.00 94.25 82 ILE A O 1
ATOM 679 N N . ALA A 1 83 ? 13.269 4.595 -9.763 1.00 91.50 83 ALA A N 1
ATOM 680 C CA . ALA A 1 83 ? 14.342 5.585 -9.750 1.00 91.50 83 ALA A CA 1
ATOM 681 C C . ALA A 1 83 ? 15.734 4.971 -9.522 1.00 91.50 83 ALA A C 1
ATOM 683 O O . ALA A 1 83 ? 16.730 5.596 -9.869 1.00 91.50 83 ALA A O 1
ATOM 684 N N . THR A 1 84 ? 15.816 3.763 -8.955 1.00 87.94 84 THR A N 1
ATOM 685 C CA . THR A 1 84 ? 17.098 3.068 -8.736 1.00 87.94 84 THR A CA 1
ATOM 686 C C . THR A 1 84 ? 17.612 2.316 -9.962 1.00 87.94 84 THR A C 1
ATOM 688 O O . THR A 1 84 ? 18.778 1.923 -9.983 1.00 87.94 84 THR A O 1
ATOM 691 N N . LEU A 1 85 ? 16.769 2.098 -10.978 1.00 85.56 85 LEU A N 1
ATOM 692 C CA . LEU A 1 85 ? 17.109 1.298 -12.151 1.00 85.56 85 LEU A CA 1
ATOM 693 C C . LEU A 1 85 ? 16.927 2.098 -13.449 1.00 85.56 85 LEU A C 1
ATOM 695 O O . LEU A 1 85 ? 15.834 2.158 -14.011 1.00 85.56 85 LEU A O 1
ATOM 699 N N . ASP A 1 86 ? 18.030 2.600 -14.007 1.00 84.12 86 ASP A N 1
ATOM 700 C CA . ASP A 1 86 ? 18.039 3.318 -15.298 1.00 84.12 86 ASP A CA 1
ATOM 701 C C . ASP A 1 86 ? 17.484 2.489 -16.468 1.00 84.12 86 ASP A C 1
ATOM 703 O O . ASP A 1 86 ? 17.024 3.022 -17.479 1.00 84.12 86 ASP A O 1
ATOM 707 N N . SER A 1 87 ? 17.502 1.159 -16.343 1.00 89.88 87 SER A N 1
ATOM 708 C CA . SER A 1 87 ? 16.972 0.249 -17.361 1.00 89.88 87 SER A CA 1
ATOM 709 C C . SER A 1 87 ? 15.451 0.055 -17.296 1.00 89.88 87 SER A C 1
ATOM 711 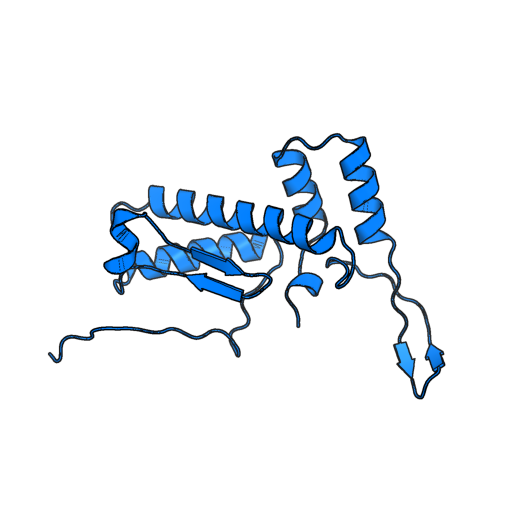O O . SER A 1 87 ? 14.891 -0.611 -18.177 1.00 89.88 87 SER A O 1
ATOM 713 N N . PHE A 1 88 ? 14.758 0.633 -16.304 1.00 94.38 88 PHE A N 1
ATOM 714 C CA . PHE A 1 88 ? 13.300 0.601 -16.255 1.00 94.38 88 PHE A CA 1
ATOM 715 C C . PHE A 1 88 ? 12.700 1.376 -17.432 1.00 94.38 88 PHE A C 1
ATOM 717 O O . PHE A 1 88 ? 13.040 2.527 -17.709 1.00 94.38 88 PHE A O 1
ATOM 724 N N . LYS A 1 89 ? 11.746 0.750 -18.123 1.00 94.44 89 LYS A N 1
ATOM 725 C CA . LYS A 1 89 ? 11.025 1.359 -19.236 1.00 94.44 89 LYS A CA 1
ATOM 726 C C . LYS A 1 89 ? 9.529 1.300 -18.966 1.00 94.44 89 LYS A C 1
ATOM 728 O O . LYS A 1 89 ? 8.962 0.255 -18.655 1.00 94.44 89 LYS A O 1
ATOM 733 N N . TYR A 1 90 ? 8.874 2.440 -19.149 1.00 94.31 90 TYR A N 1
ATOM 734 C CA . TYR A 1 90 ? 7.420 2.531 -19.098 1.00 94.31 90 TYR A CA 1
ATOM 735 C C . TYR A 1 90 ? 6.785 1.807 -20.286 1.00 94.31 90 TYR A C 1
ATOM 737 O O . TYR A 1 90 ? 7.338 1.786 -21.390 1.00 94.31 90 TYR A O 1
ATOM 745 N N . HIS A 1 91 ? 5.572 1.293 -20.081 1.00 94.00 91 HIS A N 1
ATOM 746 C CA . HIS A 1 91 ? 4.735 0.830 -21.182 1.00 94.00 91 HIS A CA 1
ATOM 747 C C . HIS A 1 91 ? 4.520 1.972 -22.195 1.00 94.00 91 HIS A C 1
ATOM 749 O O . HIS A 1 91 ? 4.323 3.125 -21.806 1.00 94.00 91 HIS A O 1
ATOM 755 N N . TRP A 1 92 ? 4.540 1.677 -23.498 1.00 91.19 92 TRP A N 1
ATOM 756 C CA . TRP A 1 92 ? 4.574 2.705 -24.550 1.00 91.19 92 TRP A CA 1
ATOM 757 C C . TRP A 1 92 ? 3.380 3.674 -24.503 1.00 91.19 92 TRP A C 1
ATOM 759 O O . TRP A 1 92 ? 3.568 4.876 -24.681 1.00 91.19 92 TRP A O 1
ATOM 769 N N . ARG A 1 93 ? 2.175 3.185 -24.168 1.00 92.25 93 ARG A N 1
ATOM 770 C CA . ARG A 1 93 ? 0.973 4.028 -23.973 1.00 92.25 93 ARG A CA 1
ATOM 771 C C . ARG A 1 93 ? 0.973 4.823 -22.665 1.00 92.25 93 ARG A C 1
ATOM 773 O O . ARG A 1 93 ? 0.229 5.787 -22.532 1.00 92.25 93 ARG A O 1
ATOM 780 N N . CYS A 1 94 ? 1.801 4.425 -21.707 1.00 92.69 94 CYS A N 1
ATOM 781 C CA . CYS A 1 94 ? 1.845 4.975 -20.352 1.00 92.69 94 CYS A CA 1
ATOM 782 C C . CYS A 1 94 ? 3.042 5.917 -20.143 1.00 92.69 94 CYS A C 1
ATOM 784 O O . CYS A 1 94 ? 3.083 6.662 -19.165 1.00 92.69 94 CYS A O 1
ATOM 786 N N . LYS A 1 95 ? 4.006 5.912 -21.076 1.00 91.94 95 LYS A N 1
ATOM 787 C CA . LYS A 1 95 ? 5.289 6.619 -20.979 1.00 91.94 95 LYS A CA 1
ATOM 788 C C . LYS A 1 95 ? 5.144 8.122 -20.764 1.00 91.94 95 LYS A C 1
ATOM 790 O O . LYS A 1 95 ? 5.811 8.666 -19.890 1.00 91.94 95 LYS A O 1
ATOM 795 N N . ARG A 1 96 ? 4.274 8.794 -21.524 1.00 93.56 96 ARG A N 1
ATOM 796 C CA . ARG A 1 96 ? 4.108 10.257 -21.438 1.00 93.56 96 ARG A CA 1
ATOM 797 C C . ARG A 1 96 ? 3.595 10.706 -20.057 1.00 93.56 96 ARG A C 1
ATOM 799 O O . ARG A 1 96 ? 3.973 11.774 -19.597 1.00 93.56 96 ARG A O 1
ATOM 806 N N . GLN A 1 97 ? 2.829 9.861 -19.365 1.00 92.81 97 GLN A N 1
ATOM 807 C CA . GLN A 1 97 ? 2.242 10.147 -18.053 1.00 92.81 97 GLN A CA 1
ATOM 808 C C . GLN A 1 97 ? 3.043 9.486 -16.926 1.00 92.81 97 GLN A C 1
ATOM 810 O O . GLN A 1 97 ? 2.672 9.605 -15.763 1.00 92.81 97 GLN A O 1
ATOM 815 N N . LYS A 1 98 ? 4.121 8.763 -17.271 1.00 92.00 98 LYS A N 1
ATOM 816 C CA . LYS A 1 98 ? 4.892 7.919 -16.351 1.00 92.00 98 LYS A CA 1
ATOM 817 C C . LYS A 1 98 ? 3.989 7.006 -15.506 1.00 92.00 98 LYS A C 1
ATOM 819 O O . LYS A 1 98 ? 4.260 6.755 -14.335 1.00 92.00 98 LYS A O 1
ATOM 824 N N . LEU A 1 99 ? 2.902 6.525 -16.111 1.00 92.94 99 LEU A N 1
ATOM 825 C CA . LEU A 1 99 ? 1.902 5.708 -15.434 1.00 92.94 99 LEU A CA 1
ATOM 826 C C . LEU A 1 99 ? 2.438 4.282 -15.271 1.00 92.94 99 LEU A C 1
ATOM 828 O O . LEU A 1 99 ? 2.799 3.638 -16.256 1.00 92.94 99 LEU A O 1
ATOM 832 N N . VAL A 1 100 ? 2.496 3.806 -14.030 1.00 94.12 100 VAL A N 1
ATOM 833 C CA . VAL A 1 100 ? 3.008 2.465 -13.680 1.00 94.12 100 VAL A CA 1
ATOM 834 C C . VAL A 1 100 ? 2.023 1.636 -12.884 1.00 94.12 100 VAL A C 1
ATOM 836 O O . VAL A 1 100 ? 2.149 0.418 -12.856 1.00 94.12 100 VAL A O 1
ATOM 839 N N . GLN A 1 101 ? 1.019 2.279 -12.296 1.00 94.44 101 GLN A N 1
ATOM 840 C CA . GLN A 1 101 ? -0.049 1.597 -11.595 1.00 94.44 101 GLN A CA 1
ATOM 841 C C . GLN A 1 101 ? -1.382 2.319 -11.767 1.00 94.44 101 GLN A C 1
ATOM 843 O O . GLN A 1 101 ? -1.412 3.541 -11.936 1.00 94.44 101 GLN A O 1
ATOM 848 N N . LEU A 1 102 ? -2.463 1.557 -11.673 1.00 92.94 102 LEU A N 1
ATOM 849 C CA . LEU A 1 102 ? -3.819 2.037 -11.438 1.00 92.94 102 LEU A CA 1
ATOM 850 C C . LEU A 1 102 ? -4.437 1.150 -10.361 1.00 92.94 102 LEU A C 1
ATOM 852 O O . LEU A 1 102 ? -4.417 -0.071 -10.494 1.00 92.94 102 LEU A O 1
ATOM 856 N N . CYS A 1 103 ? -4.985 1.766 -9.320 1.00 90.25 103 CYS A N 1
ATOM 857 C CA . CYS A 1 103 ? -5.609 1.063 -8.206 1.00 90.25 103 CYS A CA 1
ATOM 858 C C . CYS A 1 103 ? -7.082 1.458 -8.134 1.00 90.25 103 CYS A C 1
ATOM 860 O O . CYS A 1 103 ? -7.403 2.648 -8.204 1.00 90.25 103 CYS A O 1
ATOM 862 N N . PHE A 1 104 ? -7.962 0.480 -7.954 1.00 85.12 104 PHE A N 1
ATOM 863 C CA . PHE A 1 104 ? -9.370 0.709 -7.663 1.00 85.12 104 PHE A CA 1
ATOM 864 C C . PHE A 1 104 ? -9.831 -0.291 -6.606 1.00 85.12 104 PHE A C 1
ATOM 866 O O . PHE A 1 104 ? -9.921 -1.481 -6.881 1.00 85.12 104 PHE A O 1
ATOM 873 N N . ALA A 1 105 ? -10.108 0.196 -5.392 1.00 81.25 105 ALA A N 1
ATOM 874 C CA . ALA A 1 105 ? -10.312 -0.669 -4.228 1.00 81.25 1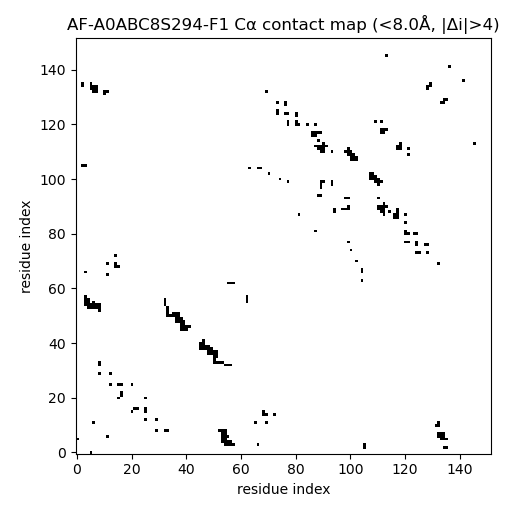05 ALA A CA 1
ATOM 875 C C . ALA A 1 105 ? -9.179 -1.713 -4.126 1.00 81.25 105 ALA A C 1
ATOM 877 O O . ALA A 1 105 ? -8.018 -1.315 -4.076 1.00 81.25 105 ALA A O 1
ATOM 878 N N . ASP A 1 106 ? -9.496 -3.007 -4.103 1.00 81.44 106 ASP A N 1
ATOM 879 C CA . ASP A 1 106 ? -8.533 -4.109 -4.044 1.00 81.44 106 ASP A CA 1
ATOM 880 C C . ASP A 1 106 ? -7.978 -4.563 -5.407 1.00 81.44 106 ASP A C 1
ATOM 882 O O . ASP A 1 106 ? -7.059 -5.385 -5.436 1.00 81.44 106 ASP A O 1
ATOM 886 N N . ASP A 1 107 ? -8.464 -4.001 -6.516 1.00 88.31 107 ASP A N 1
ATOM 887 C CA . ASP A 1 107 ? -7.946 -4.286 -7.853 1.00 88.31 107 ASP A CA 1
ATOM 888 C C . ASP A 1 107 ? -6.755 -3.378 -8.193 1.00 88.31 107 ASP A C 1
ATOM 890 O O . ASP A 1 107 ? -6.808 -2.148 -8.082 1.00 88.31 107 ASP A O 1
ATOM 894 N N . LEU A 1 108 ? -5.667 -3.999 -8.649 1.00 92.06 108 LEU A N 1
ATOM 895 C CA . LEU A 1 108 ? -4.415 -3.336 -9.000 1.00 92.06 108 LEU A CA 1
ATOM 896 C C . LEU A 1 108 ? -3.984 -3.731 -10.414 1.00 92.06 108 LEU A C 1
ATOM 898 O O . LEU A 1 108 ? -3.714 -4.898 -10.692 1.00 92.06 108 LEU A O 1
ATOM 902 N N . PHE A 1 109 ? -3.820 -2.735 -11.280 1.00 93.94 109 PHE A N 1
ATOM 903 C CA . PHE A 1 109 ? -3.150 -2.887 -12.566 1.00 93.94 109 PHE A CA 1
ATOM 904 C C . PHE A 1 109 ? -1.747 -2.308 -12.495 1.00 93.94 109 PHE A C 1
ATOM 906 O O . PHE A 1 109 ? -1.569 -1.164 -12.079 1.00 93.94 109 PHE A O 1
ATOM 913 N N . LEU A 1 110 ? -0.763 -3.068 -12.971 1.00 95.19 110 LEU A N 1
ATOM 914 C CA . LEU A 1 110 ? 0.619 -2.622 -13.097 1.00 95.19 110 LEU A CA 1
ATOM 915 C C . LEU A 1 110 ? 1.042 -2.574 -14.562 1.00 95.19 110 LEU A C 1
ATOM 917 O O . LEU A 1 110 ? 0.745 -3.476 -15.344 1.00 95.19 110 LEU A O 1
ATOM 921 N N . PHE A 1 111 ? 1.775 -1.524 -14.925 1.00 95.06 111 PHE A N 1
ATOM 922 C CA . PHE A 1 111 ? 2.188 -1.264 -16.299 1.00 95.06 111 PHE A CA 1
ATOM 923 C C . PHE A 1 111 ? 3.698 -1.069 -16.383 1.00 95.06 111 PHE A C 1
ATOM 925 O O . PHE A 1 111 ? 4.272 -0.190 -15.741 1.00 95.06 111 PHE A O 1
ATOM 932 N N . CYS A 1 112 ? 4.346 -1.836 -17.253 1.00 94.75 112 CYS A N 1
ATOM 933 C CA . CYS A 1 112 ? 5.735 -1.616 -17.638 1.00 94.75 112 CYS A CA 1
ATOM 934 C C . CYS A 1 112 ? 5.976 -2.061 -19.084 1.00 94.75 112 CYS A C 1
ATOM 936 O O . CYS A 1 112 ? 5.097 -2.612 -19.749 1.00 94.75 112 CYS A O 1
ATOM 938 N N . HIS A 1 113 ? 7.165 -1.776 -19.603 1.00 94.00 113 HIS A N 1
ATOM 939 C CA . HIS A 1 113 ? 7.637 -2.398 -20.832 1.00 94.00 113 HIS A CA 1
ATOM 940 C C . HIS A 1 113 ? 7.899 -3.896 -20.596 1.00 94.00 113 HIS A C 1
ATOM 942 O O . HIS A 1 113 ? 8.437 -4.263 -19.557 1.00 94.00 113 HIS A O 1
ATOM 948 N N . GLY A 1 114 ? 7.614 -4.755 -21.581 1.00 90.56 114 GLY A N 1
ATOM 949 C CA . GLY A 1 114 ? 7.776 -6.218 -21.481 1.00 90.56 114 GLY A CA 1
ATOM 950 C C . GLY A 1 114 ? 9.224 -6.728 -21.399 1.00 90.56 114 GLY A C 1
ATOM 951 O O . GLY A 1 114 ? 9.485 -7.897 -21.654 1.00 90.56 114 GLY A O 1
ATOM 952 N N . SER A 1 115 ? 10.188 -5.866 -21.079 1.00 91.25 115 SER A N 1
ATOM 953 C CA . SER A 1 115 ? 11.583 -6.253 -20.871 1.00 91.25 115 SER A CA 1
ATOM 954 C C . SER A 1 115 ? 11.792 -6.759 -19.450 1.00 91.25 115 SER A C 1
ATOM 956 O O . SER A 1 115 ? 11.336 -6.116 -18.502 1.00 91.25 115 SER A O 1
ATOM 958 N N . LEU A 1 116 ? 12.579 -7.827 -19.303 1.00 91.75 116 LEU A N 1
ATOM 959 C CA . LEU A 1 116 ? 12.865 -8.459 -18.013 1.00 91.75 116 LEU A CA 1
ATOM 960 C C . LEU A 1 116 ? 13.276 -7.468 -16.903 1.00 91.75 116 LEU A C 1
ATOM 962 O O . LEU A 1 116 ? 12.686 -7.551 -15.828 1.00 91.75 116 LEU A O 1
ATOM 966 N N . PRO A 1 117 ? 14.168 -6.476 -17.129 1.00 93.31 117 PRO A N 1
ATOM 967 C CA . PRO A 1 117 ? 14.529 -5.521 -16.079 1.00 93.31 117 PRO A CA 1
ATOM 968 C C . PRO A 1 117 ? 13.334 -4.738 -15.524 1.00 93.31 117 PRO A C 1
ATOM 970 O O . PRO A 1 117 ? 13.239 -4.516 -14.323 1.00 93.31 117 PRO A O 1
ATOM 973 N N . SER A 1 118 ? 12.380 -4.353 -16.377 1.00 94.19 118 SER A N 1
ATOM 974 C CA . SER A 1 118 ? 11.209 -3.578 -15.945 1.00 94.19 118 SER A CA 1
ATOM 975 C C . SER A 1 118 ? 10.214 -4.426 -15.152 1.00 94.19 118 SER A C 1
ATOM 977 O O . SER A 1 118 ? 9.661 -3.953 -14.161 1.00 94.19 118 SER A O 1
ATOM 979 N N . VAL A 1 119 ? 10.038 -5.693 -15.540 1.00 93.88 119 VAL A N 1
ATOM 980 C CA . VAL A 1 119 ? 9.201 -6.653 -14.803 1.00 93.88 119 VAL A CA 1
ATOM 981 C C . VAL A 1 119 ? 9.806 -6.961 -13.431 1.00 93.88 119 VAL A C 1
ATOM 983 O O . VAL A 1 119 ? 9.088 -6.986 -12.433 1.00 93.88 119 VAL A O 1
ATOM 986 N N . VAL A 1 120 ? 11.130 -7.139 -13.361 1.00 94.25 120 VAL A N 1
ATOM 987 C CA . VAL A 1 120 ? 11.849 -7.388 -12.100 1.00 94.25 120 VAL A CA 1
ATOM 988 C C . VAL A 1 120 ? 11.683 -6.224 -11.121 1.00 94.25 120 VAL A C 1
ATOM 990 O O . VAL A 1 120 ? 11.447 -6.468 -9.942 1.00 94.25 120 VAL A O 1
ATOM 993 N N . VAL A 1 121 ? 11.730 -4.974 -11.595 1.00 94.94 121 VAL A N 1
ATOM 994 C CA . VAL A 1 121 ? 11.487 -3.784 -10.756 1.00 94.94 121 VAL A CA 1
ATOM 995 C C . VAL A 1 121 ? 10.085 -3.804 -10.143 1.00 94.94 121 VAL A C 1
ATOM 997 O O . VAL A 1 121 ? 9.943 -3.610 -8.937 1.00 94.94 121 VAL A O 1
ATOM 1000 N N . LEU A 1 122 ? 9.049 -4.086 -10.942 1.00 95.00 122 LEU A N 1
ATOM 1001 C CA . LEU A 1 122 ? 7.679 -4.170 -10.422 1.00 95.00 122 LEU A CA 1
ATOM 1002 C C . LEU A 1 122 ? 7.521 -5.303 -9.405 1.00 95.00 122 LEU A C 1
ATOM 1004 O O . LEU A 1 122 ? 6.891 -5.111 -8.366 1.00 95.00 122 LEU A O 1
ATOM 1008 N N . LYS A 1 123 ? 8.118 -6.467 -9.682 1.00 94.00 123 LYS A N 1
ATOM 1009 C CA . LYS A 1 123 ? 8.105 -7.600 -8.755 1.00 94.00 123 LYS A CA 1
ATOM 1010 C C . LYS A 1 123 ? 8.782 -7.245 -7.432 1.00 94.00 123 LYS A C 1
ATOM 1012 O O . LYS A 1 123 ? 8.206 -7.483 -6.379 1.00 94.00 123 LYS A O 1
ATOM 1017 N N . LYS A 1 124 ? 9.956 -6.614 -7.475 1.00 95.00 124 LYS A N 1
ATOM 1018 C CA . LYS A 1 124 ? 10.676 -6.187 -6.270 1.00 95.00 124 LYS A CA 1
ATOM 1019 C C . LYS A 1 124 ? 9.855 -5.201 -5.432 1.00 95.00 124 LYS A C 1
ATOM 1021 O O . LYS A 1 124 ? 9.822 -5.321 -4.208 1.00 95.00 124 LYS A O 1
ATOM 1026 N N . ALA A 1 125 ? 9.160 -4.265 -6.081 1.00 95.50 125 ALA A N 1
ATOM 1027 C CA . ALA A 1 125 ? 8.259 -3.341 -5.398 1.00 95.50 125 ALA A CA 1
ATOM 1028 C C . ALA A 1 125 ? 7.085 -4.070 -4.720 1.00 95.50 125 ALA A C 1
ATOM 1030 O O . ALA A 1 125 ? 6.767 -3.764 -3.571 1.00 95.50 125 ALA A O 1
ATOM 1031 N N . LEU A 1 126 ? 6.476 -5.056 -5.392 1.00 95.06 126 LEU A N 1
ATOM 1032 C CA . LEU A 1 126 ? 5.432 -5.908 -4.809 1.00 95.06 126 LEU A CA 1
ATOM 1033 C C . LEU A 1 126 ? 5.949 -6.713 -3.612 1.00 95.06 126 LEU A C 1
ATOM 1035 O O . LEU A 1 126 ? 5.311 -6.702 -2.564 1.00 95.06 126 LEU A O 1
ATOM 1039 N N . ASP A 1 127 ? 7.11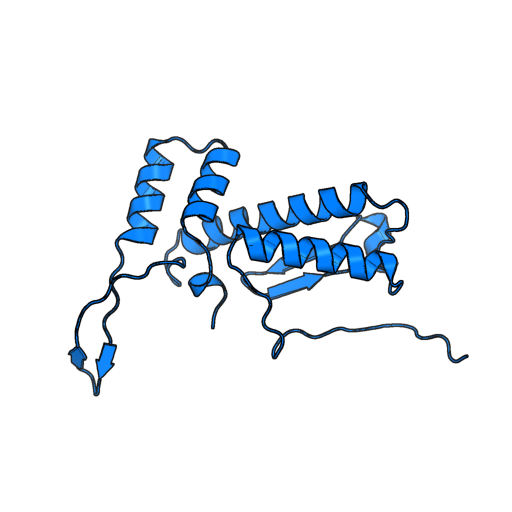2 -7.355 -3.736 1.00 95.31 127 ASP A N 1
ATOM 1040 C CA . ASP A 1 127 ? 7.711 -8.167 -2.669 1.00 95.31 127 ASP A CA 1
ATOM 1041 C C . ASP A 1 127 ? 8.040 -7.306 -1.434 1.00 95.31 127 ASP A C 1
ATOM 1043 O O . ASP A 1 127 ? 7.781 -7.694 -0.292 1.00 95.31 127 ASP A O 1
ATOM 1047 N N . THR A 1 128 ? 8.554 -6.095 -1.665 1.00 95.44 128 THR A N 1
ATOM 1048 C CA . THR A 1 128 ? 8.836 -5.110 -0.608 1.00 95.44 128 THR A CA 1
ATOM 1049 C C . THR A 1 128 ? 7.554 -4.645 0.068 1.00 95.44 128 THR A C 1
ATOM 1051 O O . THR A 1 128 ? 7.478 -4.568 1.290 1.00 95.44 128 THR A O 1
ATOM 1054 N N . PHE A 1 129 ? 6.515 -4.352 -0.708 1.00 95.31 129 PHE A N 1
ATOM 1055 C CA . PHE A 1 129 ? 5.242 -3.927 -0.146 1.00 95.31 129 PHE A CA 1
ATOM 1056 C C . PHE A 1 129 ? 4.548 -5.047 0.628 1.00 95.31 129 PHE A C 1
ATOM 1058 O O . PHE A 1 129 ? 4.002 -4.795 1.702 1.00 95.31 129 PHE A O 1
ATOM 1065 N N . GLN A 1 130 ? 4.612 -6.284 0.137 1.00 94.56 130 GLN A N 1
ATOM 1066 C CA . GLN A 1 130 ? 4.050 -7.446 0.815 1.00 94.56 130 GLN A CA 1
ATOM 1067 C C . GLN A 1 130 ? 4.725 -7.696 2.165 1.00 94.56 130 GLN A C 1
ATOM 1069 O O . GLN A 1 130 ? 4.030 -7.969 3.145 1.00 94.56 130 GLN A O 1
ATOM 1074 N N . SER A 1 131 ? 6.055 -7.585 2.238 1.00 94.00 131 SER A N 1
ATOM 1075 C CA . SER A 1 131 ? 6.787 -7.801 3.492 1.00 94.00 131 SER A CA 1
ATOM 1076 C C . SER A 1 131 ? 6.489 -6.736 4.551 1.00 94.00 131 SER A C 1
ATOM 1078 O O . SER A 1 131 ? 6.491 -7.050 5.738 1.00 94.00 131 SER A O 1
ATOM 1080 N N . LEU A 1 132 ? 6.190 -5.502 4.131 1.00 93.44 132 LEU A N 1
ATOM 1081 C CA . LEU A 1 132 ? 5.872 -4.393 5.034 1.00 93.44 132 LEU A CA 1
ATOM 1082 C C . LEU A 1 132 ? 4.398 -4.358 5.454 1.00 93.44 132 LEU A C 1
ATOM 1084 O O . LEU A 1 132 ? 4.101 -4.102 6.615 1.00 93.44 132 LEU A O 1
ATOM 1088 N N . SER A 1 133 ? 3.477 -4.572 4.512 1.00 93.00 133 SER A N 1
ATOM 1089 C CA . SER A 1 133 ? 2.035 -4.366 4.725 1.00 93.00 133 SER A CA 1
ATOM 1090 C C . SER A 1 133 ? 1.264 -5.631 5.099 1.00 93.00 133 SER A C 1
ATOM 1092 O O . SER A 1 133 ? 0.117 -5.542 5.541 1.00 93.00 133 SER A O 1
ATOM 1094 N N . GLY A 1 134 ? 1.843 -6.809 4.850 1.00 90.69 134 GLY A N 1
ATOM 1095 C CA . GLY A 1 134 ? 1.145 -8.091 4.934 1.00 90.69 134 GLY A CA 1
ATOM 1096 C C . GLY A 1 134 ? 0.162 -8.357 3.783 1.00 90.69 134 GLY A C 1
ATOM 1097 O O . GLY A 1 134 ? -0.395 -9.455 3.710 1.00 90.69 134 GLY A O 1
ATOM 1098 N N . LEU A 1 135 ? -0.046 -7.400 2.866 1.00 90.38 135 LEU A N 1
ATOM 1099 C CA . LEU A 1 135 ? -0.873 -7.582 1.672 1.00 90.38 135 LEU A CA 1
ATOM 1100 C C . LEU A 1 135 ? -0.130 -8.420 0.636 1.00 90.38 135 LEU A C 1
ATOM 1102 O O . LEU A 1 135 ? 0.936 -8.038 0.165 1.00 90.38 135 LEU A O 1
ATOM 1106 N N . SER A 1 136 ? -0.723 -9.541 0.235 1.00 89.06 136 SER A N 1
ATOM 1107 C CA . SER A 1 136 ? -0.162 -10.408 -0.799 1.00 89.06 136 SER A CA 1
ATOM 1108 C C . SER A 1 136 ? -1.070 -10.460 -2.022 1.00 89.06 136 SER A C 1
ATOM 1110 O O . SER A 1 136 ? -2.295 -10.541 -1.900 1.00 89.06 136 SER A O 1
ATOM 1112 N N . ALA A 1 137 ? -0.460 -10.430 -3.208 1.00 87.69 137 ALA A N 1
ATOM 1113 C CA . ALA A 1 137 ? -1.175 -10.614 -4.461 1.00 87.69 137 ALA A CA 1
ATOM 1114 C C . ALA A 1 137 ? -1.759 -12.033 -4.541 1.00 87.69 137 ALA A C 1
ATOM 1116 O O . ALA A 1 137 ? -1.103 -13.028 -4.226 1.00 87.69 137 ALA A O 1
ATOM 1117 N N . ASN A 1 138 ? -3.008 -12.141 -4.988 1.00 89.44 138 ASN A N 1
ATOM 1118 C CA . ASN A 1 138 ? -3.656 -13.434 -5.136 1.00 89.44 138 ASN A CA 1
ATOM 1119 C C . ASN A 1 138 ? -3.266 -14.073 -6.473 1.00 89.44 138 ASN A C 1
ATOM 1121 O O . ASN A 1 138 ? -3.905 -13.810 -7.484 1.00 89.44 138 ASN A O 1
ATOM 1125 N N . ALA A 1 139 ? -2.281 -14.972 -6.459 1.00 87.31 139 ALA A N 1
ATOM 1126 C CA . ALA A 1 139 ? -1.771 -15.632 -7.663 1.00 87.31 139 ALA A CA 1
ATOM 1127 C C . ALA A 1 139 ? -2.835 -16.364 -8.508 1.00 87.31 139 ALA A C 1
ATOM 1129 O O . ALA A 1 139 ? -2.645 -16.510 -9.707 1.00 87.31 139 ALA A O 1
ATOM 1130 N N . ILE A 1 140 ? -3.950 -16.807 -7.911 1.00 90.62 140 ILE A N 1
ATOM 1131 C CA . ILE A 1 140 ? -5.047 -17.470 -8.641 1.00 90.62 140 ILE A CA 1
ATOM 1132 C C . ILE A 1 140 ? -5.892 -16.450 -9.419 1.00 90.62 140 ILE A C 1
ATOM 1134 O O . ILE A 1 140 ? -6.490 -16.790 -10.432 1.00 90.62 140 ILE A O 1
ATOM 1138 N N . LYS A 1 141 ? -5.970 -15.208 -8.929 1.00 87.75 141 LYS A N 1
ATOM 1139 C CA . LYS A 1 141 ? -6.768 -14.125 -9.526 1.00 87.75 141 LYS A CA 1
ATOM 1140 C C . LYS A 1 141 ? -5.934 -13.109 -10.304 1.00 87.75 141 LYS A C 1
ATOM 1142 O O . LYS A 1 141 ? -6.494 -12.255 -10.979 1.00 87.75 141 LYS A O 1
ATOM 1147 N N . SER A 1 142 ? -4.617 -13.138 -10.142 1.00 92.25 142 SER A N 1
ATOM 1148 C CA . SER A 1 142 ? -3.700 -12.232 -10.817 1.00 92.25 142 SER A CA 1
ATOM 1149 C C . SER A 1 142 ? -3.337 -12.780 -12.189 1.00 92.25 142 SER A C 1
ATOM 1151 O O . SER A 1 142 ? -2.924 -13.928 -12.320 1.00 92.25 142 SER A O 1
ATOM 1153 N N . GLU A 1 143 ? -3.430 -11.925 -13.200 1.00 92.62 143 GLU A N 1
ATOM 1154 C CA . GLU A 1 143 ? -3.139 -12.271 -14.589 1.00 92.62 143 GLU A CA 1
ATOM 1155 C C . G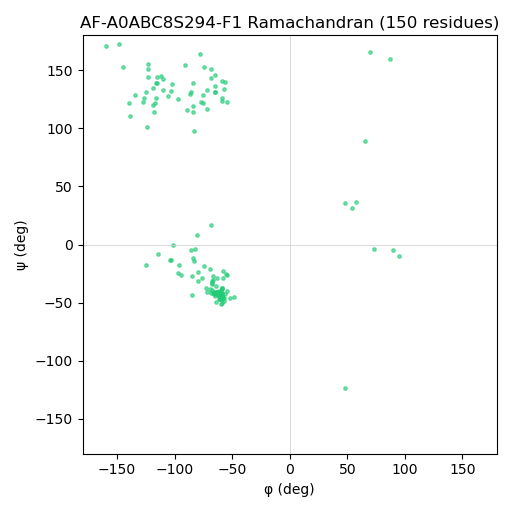LU A 1 143 ? -2.053 -11.352 -15.155 1.00 92.62 143 GLU A C 1
ATOM 1157 O O . GLU A 1 143 ? -1.902 -10.200 -14.741 1.00 92.62 143 GLU A O 1
ATOM 1162 N N . ILE A 1 144 ? -1.283 -11.868 -16.115 1.00 91.69 144 ILE A N 1
ATOM 1163 C CA . ILE A 1 144 ? -0.259 -11.108 -16.834 1.00 91.69 144 ILE A CA 1
ATOM 1164 C C . ILE A 1 144 ? -0.647 -11.064 -18.307 1.00 91.69 144 ILE A C 1
ATOM 1166 O O . ILE A 1 144 ? -0.738 -12.096 -18.967 1.00 91.69 144 ILE A O 1
ATOM 1170 N N . PHE A 1 145 ? -0.810 -9.853 -18.834 1.00 89.94 145 PHE A N 1
ATOM 1171 C CA . PHE A 1 145 ? -1.091 -9.617 -20.246 1.00 89.94 145 PHE A CA 1
ATOM 1172 C C . PHE A 1 145 ? 0.154 -9.084 -20.952 1.00 89.94 145 PHE A C 1
ATOM 1174 O O . PHE A 1 145 ? 0.741 -8.086 -20.533 1.00 89.94 145 PHE A O 1
ATOM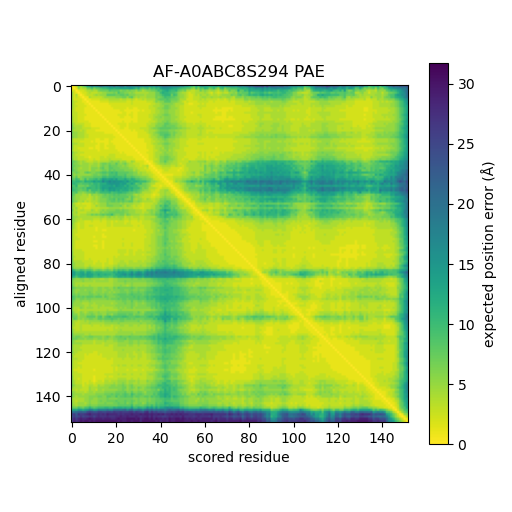 1181 N N . ILE A 1 146 ? 0.538 -9.724 -22.056 1.00 86.94 146 ILE A N 1
ATOM 1182 C CA . ILE A 1 146 ? 1.689 -9.329 -22.874 1.00 86.94 146 ILE A CA 1
ATOM 1183 C C . ILE A 1 146 ? 1.172 -8.974 -24.269 1.00 86.94 146 ILE A C 1
ATOM 1185 O O . ILE A 1 146 ? 0.576 -9.809 -24.941 1.00 86.94 146 ILE A O 1
ATOM 1189 N N . SER A 1 147 ? 1.383 -7.732 -24.719 1.00 72.81 147 SER A N 1
ATOM 1190 C CA . SER A 1 147 ? 1.012 -7.297 -26.075 1.00 72.81 147 SER A CA 1
ATOM 1191 C C . SER A 1 147 ? 2.268 -7.062 -26.917 1.00 72.81 147 SER A C 1
ATOM 1193 O O . SER A 1 147 ? 3.163 -6.352 -26.454 1.00 72.81 147 SER A O 1
ATOM 1195 N N . ARG A 1 148 ? 2.280 -7.586 -28.153 1.00 62.44 148 ARG A N 1
ATOM 1196 C CA . ARG A 1 148 ? 3.411 -7.639 -29.107 1.00 62.44 148 ARG A CA 1
ATOM 1197 C C . ARG A 1 148 ? 4.582 -8.515 -28.649 1.00 62.44 148 ARG A C 1
ATOM 1199 O O . ARG A 1 148 ? 5.567 -8.020 -28.112 1.00 62.44 148 ARG A O 1
ATOM 1206 N N . ILE A 1 149 ? 4.509 -9.796 -28.992 1.00 57.22 149 ILE A N 1
ATOM 1207 C CA . ILE A 1 149 ? 5.702 -10.580 -29.318 1.00 57.22 149 ILE A CA 1
ATOM 1208 C C . ILE A 1 149 ? 5.879 -10.382 -30.832 1.00 57.22 149 ILE A C 1
ATOM 1210 O O . ILE A 1 149 ? 4.950 -10.718 -31.566 1.00 57.22 149 ILE A O 1
ATOM 1214 N N . PRO A 1 150 ? 6.956 -9.750 -31.330 1.00 51.06 150 PRO A N 1
ATOM 1215 C CA . PRO A 1 150 ? 7.279 -9.850 -32.748 1.00 51.06 150 PRO A CA 1
ATOM 1216 C C . PRO A 1 150 ? 7.469 -11.338 -33.047 1.00 51.06 150 PRO A C 1
ATOM 1218 O O . PRO A 1 150 ? 8.259 -11.982 -32.356 1.00 51.06 150 PRO A O 1
ATOM 1221 N N . GLU A 1 151 ? 6.717 -11.889 -34.000 1.00 44.91 151 GLU A N 1
ATOM 1222 C CA . GLU A 1 151 ? 7.050 -13.199 -34.558 1.00 44.91 151 GLU A CA 1
ATOM 1223 C C . GLU A 1 151 ? 8.503 -13.120 -35.040 1.00 44.91 151 GLU A C 1
ATOM 1225 O O . GLU A 1 151 ? 8.876 -12.183 -35.750 1.00 44.91 151 GLU A O 1
ATOM 1230 N N . THR A 1 152 ? 9.324 -14.017 -34.500 1.00 44.75 152 THR A N 1
ATOM 1231 C CA . THR A 1 152 ? 10.756 -14.158 -34.785 1.00 44.75 152 THR A CA 1
ATOM 1232 C C . THR A 1 152 ? 11.021 -14.398 -36.256 1.00 44.75 152 THR A C 1
ATOM 1234 O O . THR A 1 152 ? 10.269 -15.218 -36.829 1.00 44.75 152 THR A O 1
#

Sequence (152 aa):
MKAFDMVDWDFVIFTLKRFNFPSNMISWIQASITTPRFSINLNGELVGFFPSKRGIRQGDPLSPYLFFLIMEVFTHILKAEIATLDSFKYHWRCKRQKLVQLCFADDLFLFCHGSLPSVVVLKKALDTFQSLSGLSANAIKSEIFISRIPET

Solvent-accessible surface area (backbone atoms only — not comparable to full-atom values): 9105 Å² total; per-residue (Å²): 137,58,65,50,61,37,30,35,54,69,40,53,53,50,48,43,53,76,72,64,52,56,69,70,57,52,52,52,50,50,49,65,53,60,64,55,67,47,61,45,76,56,98,86,42,79,51,70,77,45,72,61,90,45,22,44,58,86,91,45,88,61,37,65,56,56,50,49,54,55,51,48,52,46,54,50,44,43,54,51,47,49,73,75,36,88,73,51,40,55,20,83,93,27,42,92,74,68,43,44,70,50,76,55,90,86,49,74,48,77,46,47,28,95,47,68,65,23,51,50,42,55,49,51,31,50,56,54,43,24,74,62,32,49,46,71,84,55,73,91,79,58,82,87,87,85,82,83,78,77,85,127

pLDDT: mean 89.7, std 8.79, range [44.75, 97.94]

Secondary structure (DSSP, 8-state):
--GGGT--HHHHHHHHHHTT--HHHHHHHHHHHHS-EEEEEETTEEEEEEE-SS---TT-TTHHHHHHHHHHHHHHHHHHHHHH-TT----TTTGGGT--EEEETTEEEE---SSHHHHHHHHHHHHHHHHHH-----TTT-----------

InterPro domains:
  IPR000477 Reverse transcriptase domain [PF00078] (2-145)
  IPR000477 Reverse transcriptase domain [PS50878] (1-152)
  IPR043502 DNA/RNA polymerase superfamily [SSF56672] (2-147)

Nearest PDB structures (foldseek):
  8c8j-assembly1_A  TM=8.781E-01  e=1.171E-06  Homo sapiens
  8sxu-assembly1_A  TM=8.855E-01  e=1.101E-06  Homo sapiens
  8gh6-assembly1_A  TM=8.965E-01  e=6.588E-06  Bombyx mori
  8ibz-assembly1_C  TM=8.833E-01  e=1.015E-05  Bombyx mori
  8uw3-assembly1_A  TM=8.759E-01  e=1.148E-05  Homo sapiens

Mean predicted aligned error: 5.8 Å

Foldseek 3Di:
DAQQLQFALVLLLVLCVVVVHDPVVSVVVSCQAFVDWDFDQDPNDTHDTDTRRGGGDPPPPCSQVSVVSLVVVLVVLLVVLQVVDPPWAWAPVCRVVVDAWDDDRRDIDGTGPPDPVNVVSNVVSQVVSCVSTSGHDDPVPDDDDDDDDDPD

Radius of gyration: 18.76 Å; Cα contacts (8 Å, |Δi|>4): 164; chains: 1; bounding box: 46×36×55 Å